Protein AF-A0A381THB7-F1 (afdb_monomer_lite)

Foldseek 3Di:
DDKDWDWDDDVQKIKIWIDDPNHTDDIDMGGNPPPDPPD

Radius of gyration: 14.19 Å; chains: 1; bounding box: 21×15×47 Å

Structure (mmCIF, N/CA/C/O backbone):
data_AF-A0A381THB7-F1
#
_entry.id   AF-A0A381THB7-F1
#
loop_
_atom_site.group_PDB
_atom_site.id
_atom_site.type_symbol
_atom_site.label_atom_id
_atom_site.label_alt_id
_atom_site.label_comp_id
_atom_site.label_asym_id
_atom_site.label_entity_id
_atom_site.label_seq_id
_atom_site.pdbx_PDB_ins_code
_atom_site.Cartn_x
_atom_site.Cartn_y
_atom_site.Cartn_z
_atom_site.occupancy
_atom_site.B_iso_or_equiv
_atom_site.auth_seq_id
_atom_site.auth_comp_id
_atom_site.auth_asym_id
_atom_site.auth_atom_id
_atom_site.pdbx_PDB_model_num
ATOM 1 N N . MET A 1 1 ? -8.814 8.944 15.480 1.00 82.12 1 MET A N 1
ATOM 2 C CA . MET A 1 1 ? -8.548 8.676 14.059 1.00 82.12 1 MET A CA 1
ATOM 3 C C . MET A 1 1 ? -7.063 8.430 13.903 1.00 82.12 1 MET A C 1
ATOM 5 O O . MET A 1 1 ? -6.280 9.376 13.895 1.00 82.12 1 MET A O 1
ATOM 9 N N . LYS A 1 2 ? -6.667 7.158 13.918 1.00 93.12 2 LYS A N 1
ATOM 10 C CA . LYS A 1 2 ? -5.285 6.737 13.687 1.00 93.12 2 LYS A CA 1
ATOM 11 C C . LYS A 1 2 ? -5.115 6.517 12.187 1.00 93.12 2 LYS A C 1
ATOM 13 O O . LYS A 1 2 ? -5.865 5.738 11.608 1.00 93.12 2 LYS A O 1
ATOM 18 N N . LYS A 1 3 ? -4.146 7.204 11.585 1.00 96.88 3 LYS A N 1
ATOM 19 C CA . LYS A 1 3 ? -3.793 7.055 10.172 1.00 96.88 3 LYS A CA 1
ATOM 20 C C . LYS A 1 3 ? -2.427 6.394 10.060 1.00 96.88 3 LYS A C 1
ATOM 22 O O . LYS A 1 3 ? -1.479 6.838 10.703 1.00 96.88 3 LYS A O 1
ATOM 27 N N . GLU A 1 4 ? -2.342 5.336 9.269 1.00 98.00 4 GLU A N 1
ATOM 28 C CA . GLU A 1 4 ? -1.128 4.548 9.056 1.00 98.00 4 GLU A CA 1
ATOM 29 C C . GLU A 1 4 ? -0.829 4.467 7.560 1.00 98.00 4 GLU A C 1
ATOM 31 O O . GLU A 1 4 ? -1.741 4.404 6.734 1.00 98.00 4 GLU A O 1
ATOM 36 N N . ILE A 1 5 ? 0.458 4.495 7.218 1.00 97.38 5 ILE A N 1
ATOM 37 C CA . ILE A 1 5 ? 0.936 4.337 5.845 1.00 97.38 5 ILE A CA 1
ATOM 38 C C . ILE A 1 5 ? 1.811 3.092 5.812 1.00 97.38 5 ILE A C 1
ATOM 40 O O . ILE A 1 5 ? 2.774 2.980 6.571 1.00 97.38 5 ILE A O 1
ATOM 44 N N . PHE A 1 6 ? 1.482 2.175 4.910 1.00 97.56 6 PHE A N 1
ATOM 45 C CA . PHE A 1 6 ? 2.246 0.964 4.652 1.00 97.56 6 PHE A CA 1
ATOM 46 C C . PHE A 1 6 ? 2.931 1.099 3.302 1.00 97.56 6 PHE A C 1
ATOM 48 O O . PHE A 1 6 ? 2.272 1.358 2.297 1.00 97.56 6 PHE A O 1
ATOM 55 N N . ILE A 1 7 ? 4.247 0.903 3.283 1.00 96.50 7 ILE A N 1
ATOM 56 C CA . ILE A 1 7 ? 5.050 0.894 2.061 1.00 96.50 7 ILE A CA 1
ATOM 57 C C . ILE A 1 7 ? 5.611 -0.512 1.900 1.00 96.50 7 ILE A C 1
ATOM 59 O O . ILE A 1 7 ? 6.246 -1.046 2.809 1.00 96.50 7 ILE A O 1
ATOM 63 N N . ASN A 1 8 ? 5.346 -1.120 0.750 1.00 96.38 8 ASN A N 1
ATOM 64 C CA . ASN A 1 8 ? 5.841 -2.437 0.400 1.00 96.38 8 ASN A CA 1
ATOM 65 C C . ASN A 1 8 ? 6.498 -2.377 -0.980 1.00 96.38 8 ASN A C 1
ATO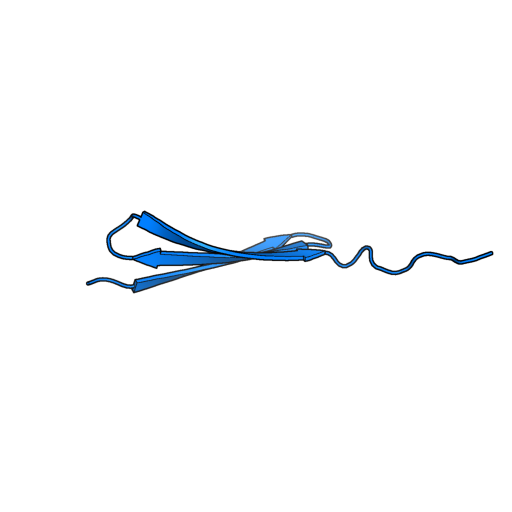M 67 O O . ASN A 1 8 ? 5.827 -2.142 -1.983 1.00 96.38 8 ASN A O 1
ATOM 71 N N . GLU A 1 9 ? 7.805 -2.601 -1.011 1.00 92.94 9 GLU A N 1
ATOM 72 C CA . GLU A 1 9 ? 8.605 -2.637 -2.231 1.00 92.94 9 GLU A CA 1
ATOM 73 C C . GLU A 1 9 ? 9.021 -4.082 -2.532 1.00 92.94 9 GLU A C 1
ATOM 75 O O . GLU A 1 9 ? 9.462 -4.826 -1.652 1.00 92.94 9 GLU A O 1
ATOM 80 N N . SER A 1 10 ? 8.857 -4.493 -3.785 1.00 89.62 10 SER A N 1
ATOM 81 C CA . SER A 1 10 ? 9.330 -5.765 -4.325 1.00 89.62 10 SER A CA 1
ATOM 82 C C . SER A 1 10 ? 10.007 -5.520 -5.674 1.00 89.62 10 SER A C 1
ATOM 84 O O . SER A 1 10 ? 9.870 -4.442 -6.248 1.00 89.62 10 SER A O 1
ATOM 86 N N . MET A 1 11 ? 10.747 -6.502 -6.200 1.00 87.88 11 MET A N 1
ATOM 87 C CA . MET A 1 11 ? 11.437 -6.337 -7.485 1.00 87.88 11 MET A CA 1
ATOM 88 C C . MET A 1 11 ? 10.433 -5.954 -8.580 1.00 87.88 11 MET A C 1
ATOM 90 O O . MET A 1 11 ? 9.597 -6.768 -8.965 1.00 87.88 11 MET A O 1
ATOM 94 N N . GLY A 1 12 ? 10.515 -4.715 -9.070 1.00 86.38 12 GLY A N 1
ATOM 95 C CA . GLY A 1 12 ? 9.645 -4.226 -10.138 1.00 86.38 12 GLY A CA 1
ATOM 96 C C . GLY A 1 12 ? 8.312 -3.622 -9.694 1.00 86.38 12 GLY A C 1
ATOM 97 O O . GLY A 1 12 ? 7.601 -3.119 -10.560 1.00 86.38 12 GLY A O 1
ATOM 98 N N . GLU A 1 13 ? 7.953 -3.642 -8.405 1.00 93.06 13 GLU A N 1
ATOM 99 C CA . GLU A 1 13 ? 6.657 -3.134 -7.933 1.00 93.06 13 GLU A CA 1
ATOM 100 C C . GLU A 1 13 ? 6.747 -2.427 -6.571 1.00 93.06 13 GLU A C 1
ATOM 102 O O . GLU A 1 13 ? 7.216 -3.001 -5.587 1.00 93.06 13 GLU A O 1
ATOM 107 N N . THR A 1 14 ? 6.192 -1.218 -6.501 1.00 94.81 14 THR A N 1
ATOM 108 C CA . THR A 1 14 ? 5.996 -0.455 -5.263 1.00 94.81 14 THR A CA 1
ATOM 109 C C . THR A 1 14 ? 4.510 -0.373 -4.944 1.00 94.81 14 THR A C 1
ATOM 111 O O . THR A 1 14 ? 3.705 0.027 -5.784 1.00 94.81 14 THR A O 1
ATOM 114 N N . ARG A 1 15 ? 4.134 -0.722 -3.713 1.00 96.81 15 ARG A N 1
ATOM 115 C CA . ARG A 1 15 ? 2.764 -0.650 -3.195 1.00 96.81 15 ARG A CA 1
ATOM 116 C C . ARG A 1 15 ? 2.725 0.267 -1.983 1.00 96.81 15 ARG A C 1
ATOM 118 O O . ARG A 1 15 ? 3.504 0.092 -1.047 1.00 96.81 15 ARG A O 1
ATOM 125 N N . ILE A 1 16 ? 1.793 1.210 -1.982 1.00 97.44 16 ILE A N 1
ATOM 126 C CA . ILE A 1 16 ? 1.533 2.105 -0.855 1.00 97.44 16 ILE A CA 1
ATOM 127 C C . ILE A 1 16 ? 0.073 1.929 -0.456 1.00 97.44 16 ILE A C 1
ATOM 129 O O . ILE A 1 16 ? -0.809 2.003 -1.307 1.00 97.44 16 ILE A O 1
ATOM 133 N N . ALA A 1 17 ? -0.185 1.693 0.825 1.00 97.88 17 ALA A N 1
ATOM 134 C CA . ALA A 1 17 ? -1.530 1.581 1.374 1.00 97.88 17 ALA A CA 1
ATOM 135 C C . ALA A 1 17 ? -1.720 2.574 2.520 1.00 97.88 17 ALA A C 1
ATOM 137 O O . ALA A 1 17 ? -0.848 2.720 3.377 1.00 97.88 17 ALA A O 1
ATOM 138 N N . ILE A 1 18 ? -2.872 3.236 2.541 1.00 97.62 18 ILE A N 1
ATOM 139 C CA . ILE A 1 18 ? -3.282 4.137 3.614 1.00 97.62 18 ILE A CA 1
ATOM 140 C C . ILE A 1 18 ? -4.406 3.463 4.390 1.00 97.62 18 ILE A C 1
ATOM 142 O O . ILE A 1 18 ? -5.409 3.046 3.807 1.00 97.62 18 ILE A O 1
ATOM 146 N N . GLN A 1 19 ? -4.239 3.379 5.706 1.00 97.69 19 GLN A N 1
ATOM 147 C CA . GLN A 1 19 ? -5.223 2.807 6.614 1.00 97.69 19 GLN A CA 1
ATOM 148 C C . GLN A 1 19 ? -5.692 3.866 7.613 1.00 97.69 19 GLN A C 1
ATOM 150 O O . GLN A 1 19 ? -4.875 4.583 8.189 1.00 97.69 19 GLN A O 1
ATOM 155 N N . GLU A 1 20 ? -6.999 3.947 7.840 1.00 97.81 20 GLU A N 1
ATOM 156 C CA . GLU A 1 20 ? -7.612 4.780 8.874 1.00 97.81 20 GLU A CA 1
ATOM 157 C C . GLU A 1 20 ? -8.429 3.891 9.808 1.00 97.81 20 GLU A C 1
ATOM 159 O O . GLU A 1 20 ? -9.296 3.147 9.362 1.00 97.81 20 GLU A O 1
ATOM 164 N N . ASP A 1 21 ? -8.112 3.914 11.105 1.00 96.38 21 ASP A N 1
ATOM 165 C CA . ASP A 1 21 ? -8.799 3.119 12.135 1.00 96.38 21 ASP A CA 1
ATOM 166 C C . ASP A 1 21 ? -8.944 1.629 11.748 1.00 96.38 21 ASP A C 1
ATOM 168 O O . ASP A 1 21 ? -9.978 0.988 11.919 1.00 96.38 21 ASP A O 1
ATOM 172 N N . SER A 1 22 ? -7.850 1.061 11.233 1.00 93.75 22 SER A 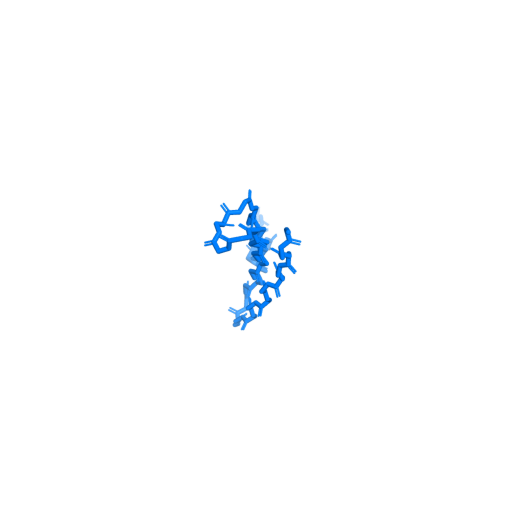N 1
ATOM 173 C CA . SER A 1 22 ? -7.753 -0.310 10.712 1.00 93.75 22 SER A CA 1
ATOM 174 C C . SER A 1 22 ? -8.528 -0.601 9.412 1.00 93.75 22 SER A C 1
ATOM 176 O O . SER A 1 22 ? -8.520 -1.742 8.946 1.00 93.75 22 SER A O 1
ATOM 178 N N . GLN A 1 23 ? -9.127 0.397 8.762 1.00 96.56 23 GLN A N 1
ATOM 179 C CA . GLN A 1 23 ? -9.759 0.263 7.446 1.00 96.56 23 GLN A CA 1
ATOM 180 C C . GLN A 1 23 ? -8.843 0.762 6.331 1.00 96.56 23 GLN A C 1
ATOM 182 O O . GLN A 1 23 ? -8.285 1.851 6.417 1.00 96.56 23 GLN A O 1
ATOM 187 N N . LEU A 1 24 ? -8.681 -0.038 5.277 1.00 97.00 24 LEU A N 1
ATOM 188 C CA . LEU A 1 24 ? -7.940 0.367 4.085 1.00 97.00 24 LEU A CA 1
ATOM 189 C C . LEU A 1 24 ? -8.757 1.406 3.312 1.00 97.00 24 LEU A C 1
ATOM 191 O O . LEU A 1 24 ? -9.852 1.092 2.848 1.00 97.00 24 LEU A O 1
ATOM 195 N N . VAL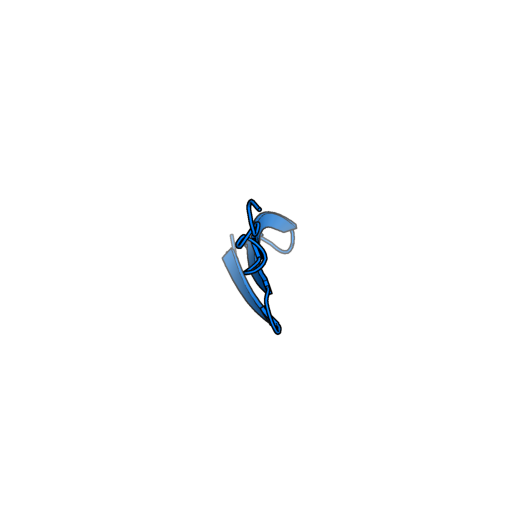 A 1 25 ? -8.222 2.617 3.168 1.00 97.62 25 VAL A N 1
ATOM 196 C CA . VAL A 1 25 ? -8.922 3.729 2.506 1.00 97.62 25 VAL A CA 1
ATOM 197 C C . VAL A 1 25 ? -8.351 4.058 1.130 1.00 97.62 25 VAL A C 1
ATOM 199 O O . VAL A 1 25 ? -9.095 4.488 0.254 1.00 97.62 25 VAL A O 1
ATOM 202 N N . GLU A 1 26 ? -7.055 3.827 0.906 1.00 97.50 26 GLU A N 1
ATOM 203 C CA . GLU 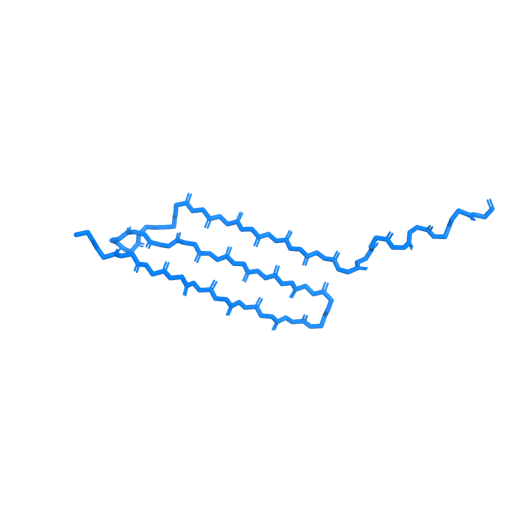A 1 26 ? -6.398 4.138 -0.367 1.00 97.50 26 GLU A CA 1
ATOM 204 C C . GLU A 1 26 ? -5.249 3.167 -0.655 1.00 97.50 26 GLU A C 1
ATOM 206 O O . GLU A 1 26 ? -4.548 2.728 0.261 1.00 97.50 26 GLU A O 1
ATOM 211 N N . VAL A 1 27 ? -5.059 2.837 -1.937 1.00 96.44 27 VAL A N 1
ATOM 212 C CA . VAL A 1 27 ? -3.955 2.007 -2.431 1.00 96.44 27 VAL A CA 1
ATOM 213 C C . VAL A 1 27 ? -3.373 2.618 -3.701 1.00 96.44 27 VAL A C 1
ATOM 215 O O . VAL A 1 27 ? -4.102 2.901 -4.650 1.00 96.44 27 VAL A O 1
ATOM 218 N N . TYR A 1 28 ? -2.048 2.730 -3.743 1.00 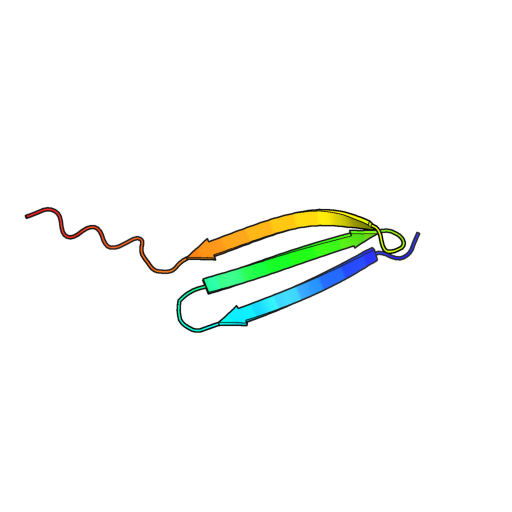96.44 28 TYR A N 1
ATOM 219 C CA . TYR A 1 28 ? -1.263 3.061 -4.928 1.00 96.44 28 TYR A CA 1
ATOM 220 C C . TYR A 1 28 ? -0.344 1.889 -5.284 1.00 96.44 28 TYR A C 1
ATOM 222 O O . TYR A 1 28 ? 0.291 1.302 -4.405 1.00 96.44 28 TYR A O 1
ATOM 230 N N . VAL A 1 29 ? -0.273 1.549 -6.573 1.00 94.12 29 VAL A N 1
ATOM 231 C CA . VAL A 1 29 ? 0.604 0.494 -7.097 1.00 94.12 29 VAL A CA 1
ATOM 232 C C . VAL A 1 29 ? 1.348 1.019 -8.315 1.00 94.12 29 VAL A C 1
ATOM 234 O O . VAL A 1 29 ? 0.733 1.432 -9.298 1.00 94.12 29 VAL A O 1
ATOM 237 N N . GLU A 1 30 ? 2.671 0.949 -8.269 1.00 92.06 30 GLU A N 1
ATOM 238 C CA . GLU A 1 30 ? 3.563 1.308 -9.363 1.00 92.06 30 GLU A CA 1
ATOM 239 C C . GLU A 1 30 ? 4.354 0.086 -9.809 1.00 92.06 30 GLU A C 1
ATOM 241 O O . GLU A 1 30 ? 4.943 -0.600 -8.981 1.00 92.06 30 GLU A O 1
ATOM 246 N N . ARG A 1 31 ? 4.367 -0.184 -11.118 1.00 90.25 31 ARG A N 1
ATOM 247 C CA . ARG A 1 31 ? 5.131 -1.275 -11.735 1.00 90.25 31 ARG A CA 1
ATOM 248 C C . ARG A 1 31 ? 6.153 -0.710 -12.710 1.00 90.25 31 ARG A C 1
ATOM 250 O O . ARG A 1 31 ? 5.800 0.129 -13.540 1.00 90.25 31 ARG A O 1
ATOM 257 N N . LEU A 1 32 ? 7.379 -1.224 -12.662 1.00 77.06 32 LEU A N 1
ATOM 258 C CA . LEU A 1 32 ? 8.484 -0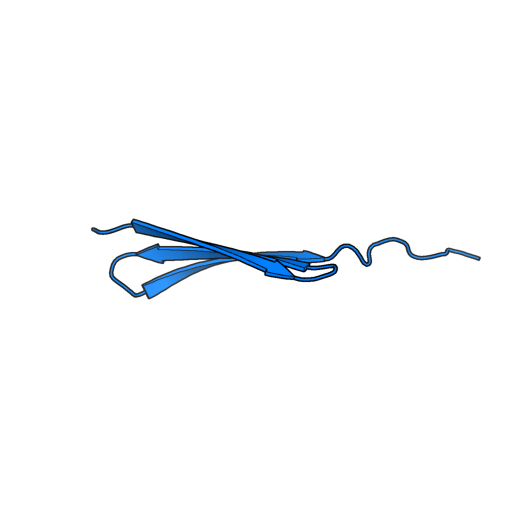.825 -13.542 1.00 77.06 32 LEU A CA 1
ATOM 259 C C . LEU A 1 32 ? 8.355 -1.375 -14.984 1.00 77.06 32 LEU A C 1
ATOM 261 O O . LEU A 1 32 ? 9.141 -1.008 -15.852 1.00 77.06 32 LEU A O 1
ATOM 265 N N . ASP A 1 33 ? 7.314 -2.158 -15.291 1.00 65.69 33 ASP A N 1
ATOM 266 C CA . ASP A 1 33 ? 7.098 -2.837 -16.585 1.00 65.69 33 ASP A CA 1
ATOM 267 C C . ASP A 1 33 ? 6.672 -1.926 -17.764 1.00 65.69 33 ASP A C 1
ATOM 269 O O . ASP A 1 33 ? 6.170 -2.399 -18.786 1.00 65.69 33 ASP A O 1
ATOM 273 N N . LYS A 1 34 ? 6.854 -0.602 -17.685 1.00 59.19 34 LYS A N 1
ATOM 274 C CA . LYS A 1 34 ? 6.418 0.335 -18.744 1.00 59.19 34 LYS A CA 1
ATOM 275 C C . LYS A 1 34 ? 7.419 0.561 -19.885 1.00 59.19 34 LYS A C 1
ATOM 277 O O . LYS A 1 34 ? 7.260 1.520 -20.638 1.00 59.19 34 LYS A O 1
ATOM 282 N N . GLN A 1 35 ? 8.384 -0.329 -20.109 1.00 58.78 35 GLN A N 1
ATOM 283 C CA . GLN A 1 35 ? 9.089 -0.369 -21.395 1.00 58.78 35 GLN A CA 1
ATOM 284 C C . GLN A 1 35 ? 8.400 -1.345 -22.349 1.00 58.78 35 GLN A C 1
ATOM 286 O O . GLN A 1 35 ? 8.790 -2.499 -22.506 1.00 58.78 35 GLN A O 1
ATOM 291 N N . ARG A 1 36 ? 7.364 -0.857 -23.041 1.00 61.31 36 ARG A N 1
ATOM 292 C CA . ARG A 1 36 ? 6.924 -1.486 -24.288 1.00 61.31 36 ARG A CA 1
ATOM 293 C C . ARG A 1 36 ? 8.049 -1.260 -25.304 1.00 61.31 36 ARG A C 1
ATOM 295 O O . ARG A 1 36 ? 8.247 -0.128 -25.737 1.00 61.31 36 ARG A O 1
ATOM 302 N N . MET A 1 37 ? 8.787 -2.303 -25.681 1.00 60.19 37 MET A N 1
ATOM 303 C CA . MET A 1 37 ? 9.542 -2.262 -26.933 1.00 60.19 37 MET A CA 1
ATOM 304 C C . MET A 1 37 ? 8.511 -2.184 -28.062 1.00 60.19 37 MET A C 1
ATOM 306 O O . MET A 1 37 ? 7.834 -3.168 -28.358 1.00 60.19 37 MET A O 1
ATOM 310 N N . VAL A 1 38 ? 8.313 -0.991 -28.623 1.00 65.44 38 VAL A N 1
ATOM 311 C CA . VAL A 1 38 ? 7.692 -0.860 -29.942 1.00 65.44 38 VAL A CA 1
ATOM 312 C C . VAL A 1 38 ? 8.770 -1.242 -30.953 1.00 65.44 38 VAL A C 1
ATOM 314 O O . VAL A 1 38 ? 9.838 -0.632 -30.969 1.00 65.44 38 VAL A O 1
ATOM 317 N N . GLY A 1 39 ? 8.532 -2.340 -31.671 1.00 60.25 39 GLY A N 1
ATOM 318 C CA . GLY A 1 39 ? 9.363 -2.766 -32.798 1.00 60.25 39 GLY A CA 1
ATOM 319 C C . GLY A 1 39 ? 9.130 -1.906 -34.028 1.00 60.25 39 GLY A C 1
ATOM 320 O O . GLY A 1 39 ? 8.046 -1.281 -34.107 1.00 60.25 39 GLY A O 1
#

pLDDT: mean 88.31, std 13.32, range [58.78, 98.0]

Organism: NCBI:txid408172

Sequence (39 aa):
MKKEIFINESMGETRIAIQEDSQLVEVYVERLDKQRMVG

Secondary structure (DSSP, 8-state):
--EEEEEEEETTEEEEEEEETTEEEEEEEEES-------